Protein AF-A0A968Y4F9-F1 (afdb_monomer_lite)

Secondary structure (DSSP, 8-state):
-HHHHHHHIIIIIHHHHHHHHHHHHHHHHHHHHHHHHHHHHHHHHT-TT--HHHHHHHHHHHHHHHHHHHHHHHHHHHHHHHHHH-

Sequence (86 aa):
MKSRTILLLLLVVLPGFLSSAVCAYYLIPEWAALTASYQNYRRVSESPAAGEKEILIAKTAQEIHRINCFAEGVGFLLGGIIVSIG

pLDDT: mean 95.8, std 4.59, range [62.09, 98.25]

Radius of gyration: 19.51 Å; chains: 1; bounding box: 45×15×57 Å

Structure (mmCIF, N/CA/C/O backbone):
data_AF-A0A968Y4F9-F1
#
_en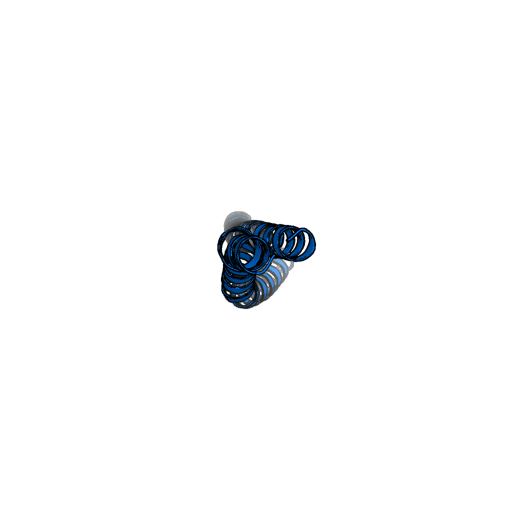try.id   AF-A0A968Y4F9-F1
#
loop_
_atom_site.group_PDB
_atom_site.id
_atom_site.type_symbol
_atom_site.label_atom_id
_atom_site.label_alt_id
_atom_site.label_comp_id
_atom_site.label_asym_id
_atom_site.label_entity_id
_atom_site.label_seq_id
_atom_site.pdbx_PDB_ins_code
_atom_site.Cartn_x
_atom_site.Cartn_y
_atom_site.Cartn_z
_atom_site.occupancy
_atom_site.B_iso_or_equiv
_atom_site.auth_seq_id
_atom_site.auth_comp_id
_atom_site.auth_asym_id
_atom_site.auth_atom_id
_atom_site.pdbx_PDB_model_num
ATOM 1 N N . MET A 1 1 ? -24.209 -2.031 32.735 1.00 62.09 1 MET A N 1
ATOM 2 C CA . MET A 1 1 ? -23.568 -2.939 31.751 1.00 62.09 1 MET A CA 1
ATOM 3 C C . MET A 1 1 ? -23.776 -2.475 30.309 1.00 62.09 1 MET A C 1
ATOM 5 O O . MET A 1 1 ? -22.776 -2.202 29.667 1.00 62.09 1 MET A O 1
ATOM 9 N N . LYS A 1 2 ? -25.014 -2.256 29.829 1.00 81.00 2 LYS A N 1
ATOM 10 C CA . LYS A 1 2 ? -25.294 -1.819 28.438 1.00 81.00 2 LYS A CA 1
ATOM 11 C C . LYS A 1 2 ? -24.544 -0.554 27.976 1.00 81.00 2 LYS A C 1
ATOM 13 O O . LYS A 1 2 ? -23.994 -0.547 26.886 1.00 81.00 2 LYS A O 1
ATOM 18 N N . SER A 1 3 ? -24.463 0.485 28.814 1.00 90.81 3 SER A N 1
ATOM 19 C CA . SER A 1 3 ? -23.775 1.742 28.458 1.00 90.81 3 SER A CA 1
ATOM 20 C C . SER A 1 3 ? -22.270 1.562 28.197 1.00 90.81 3 SER A C 1
ATOM 22 O O . SER A 1 3 ? -21.760 2.122 27.237 1.00 90.81 3 SER A O 1
ATOM 24 N N . ARG A 1 4 ? -21.568 0.720 28.973 1.00 91.56 4 ARG A N 1
ATOM 25 C CA . ARG A 1 4 ? -20.131 0.449 28.764 1.00 91.56 4 ARG A CA 1
ATOM 26 C C . ARG A 1 4 ? -19.879 -0.275 27.443 1.00 91.56 4 ARG A C 1
ATOM 28 O O . ARG A 1 4 ? -18.950 0.080 26.735 1.00 91.56 4 ARG A O 1
ATOM 35 N N . THR A 1 5 ? -20.728 -1.241 27.100 1.00 92.94 5 THR A N 1
ATOM 36 C CA . THR A 1 5 ? -20.652 -1.949 25.814 1.00 92.94 5 THR A CA 1
ATOM 37 C C . THR A 1 5 ? -20.914 -1.007 24.643 1.00 92.94 5 THR A C 1
ATOM 39 O O . THR A 1 5 ? -20.170 -1.028 23.673 1.00 92.94 5 THR A O 1
ATOM 42 N N . ILE A 1 6 ? -21.922 -0.134 24.747 1.00 95.25 6 ILE A N 1
ATOM 43 C CA . ILE A 1 6 ? -22.200 0.878 23.716 1.00 95.25 6 ILE A CA 1
ATOM 44 C C . ILE A 1 6 ? -21.006 1.828 23.555 1.00 95.25 6 ILE A C 1
ATOM 46 O O . ILE A 1 6 ? -20.626 2.138 22.432 1.00 95.25 6 ILE A O 1
ATOM 50 N N . LEU A 1 7 ? -20.380 2.252 24.658 1.00 95.25 7 LEU A N 1
ATOM 51 C CA . LEU A 1 7 ? -19.189 3.102 24.614 1.00 95.25 7 LEU A CA 1
ATOM 52 C C . LEU A 1 7 ? -17.996 2.401 23.950 1.00 95.25 7 LEU A C 1
ATOM 54 O O . LEU A 1 7 ? -17.348 3.016 23.112 1.00 95.25 7 LEU A O 1
ATOM 58 N N . LEU A 1 8 ? -17.728 1.129 24.265 1.00 94.81 8 LEU A N 1
ATOM 59 C CA . LEU A 1 8 ? -16.666 0.351 23.607 1.00 94.81 8 LEU A CA 1
ATOM 60 C C . LEU A 1 8 ? -16.924 0.198 22.104 1.00 94.81 8 LEU A C 1
ATOM 62 O O . LEU A 1 8 ? -16.030 0.434 21.293 1.00 94.81 8 LEU A O 1
ATOM 66 N N . LEU A 1 9 ? -18.166 -0.111 21.726 1.00 95.69 9 LEU A N 1
ATOM 67 C CA . LEU A 1 9 ? -18.547 -0.226 20.322 1.00 95.69 9 LEU A CA 1
ATOM 68 C C . LEU A 1 9 ? -18.344 1.092 19.569 1.00 95.69 9 LEU A C 1
ATOM 70 O O . LEU A 1 9 ? -17.776 1.086 18.483 1.00 95.69 9 LEU A O 1
ATOM 74 N N . LEU A 1 10 ? -18.778 2.220 20.138 1.00 95.94 10 LEU A N 1
ATOM 75 C CA . LEU A 1 10 ? -18.716 3.522 19.468 1.00 95.94 10 LEU A CA 1
ATOM 76 C C . LEU A 1 10 ? -17.317 4.143 19.454 1.00 95.94 10 LEU A C 1
ATOM 78 O O . LEU A 1 10 ? -16.990 4.849 18.505 1.00 95.94 10 LEU A O 1
ATOM 82 N N . LEU A 1 11 ? -16.512 3.923 20.496 1.00 95.81 11 LEU A N 1
ATOM 83 C CA . LEU A 1 11 ? -15.228 4.611 20.671 1.00 95.81 11 LEU A CA 1
ATOM 84 C C . LEU A 1 11 ? -14.012 3.758 20.304 1.00 95.81 11 LEU A C 1
ATOM 86 O O . LEU A 1 11 ? -12.935 4.317 20.121 1.00 95.81 11 LEU A O 1
ATOM 90 N N . VAL A 1 12 ? -14.160 2.435 20.196 1.00 95.44 12 VAL A N 1
ATOM 91 C CA . VAL A 1 12 ? -13.042 1.521 19.911 1.00 95.44 12 VAL A CA 1
ATOM 92 C C . VAL A 1 12 ? -13.330 0.685 18.670 1.00 95.44 12 VAL A C 1
ATOM 94 O O . VAL A 1 12 ? -12.640 0.830 17.661 1.00 95.44 12 VAL A O 1
ATOM 97 N N . VAL A 1 13 ? -14.385 -0.134 18.708 1.00 96.94 13 VAL A N 1
ATOM 98 C CA . VAL A 1 13 ? -14.665 -1.107 17.639 1.00 96.94 13 VAL A CA 1
ATOM 99 C C . VAL A 1 13 ? -15.025 -0.407 16.331 1.00 96.94 13 VAL A C 1
ATOM 101 O O . VAL A 1 13 ? -14.426 -0.688 15.297 1.00 96.94 13 VAL A O 1
ATOM 104 N N . LEU A 1 14 ? -15.974 0.531 16.360 1.00 97.44 14 LEU A N 1
ATOM 105 C CA . LEU A 1 14 ? -16.431 1.226 15.158 1.00 97.44 14 LEU A CA 1
ATOM 106 C C . LEU A 1 14 ? -15.311 2.073 14.519 1.00 97.44 14 LEU A C 1
ATOM 108 O O . LEU A 1 14 ? -15.092 1.912 13.319 1.00 97.44 14 LEU A O 1
ATOM 112 N N . PRO A 1 15 ? -14.544 2.904 15.255 1.00 97.00 15 PRO A N 1
ATOM 113 C CA . PRO A 1 15 ? -13.424 3.639 14.667 1.00 97.00 15 PRO A CA 1
ATOM 114 C C . PRO A 1 15 ? -12.326 2.725 14.112 1.00 97.00 15 PRO A C 1
ATOM 116 O O . PRO A 1 15 ? -11.834 2.976 13.013 1.00 97.00 15 PRO A O 1
ATOM 119 N N . GLY A 1 16 ? -11.972 1.646 14.823 1.00 97.38 16 GLY A N 1
ATOM 120 C CA . GLY A 1 16 ? -10.991 0.670 14.342 1.00 97.38 16 GLY A CA 1
ATOM 121 C C . GLY A 1 16 ? -11.443 -0.012 13.050 1.00 97.38 16 GLY A C 1
ATOM 122 O O . GLY A 1 16 ? -10.669 -0.122 12.098 1.00 97.38 16 GLY A O 1
ATOM 123 N N . PHE A 1 17 ? -12.721 -0.397 12.982 1.00 98.25 17 PHE A N 1
ATOM 124 C CA . PHE A 1 17 ? -13.307 -1.020 11.800 1.00 98.25 17 PHE A CA 1
ATOM 125 C C . PHE A 1 17 ? -13.330 -0.055 10.618 1.00 98.25 17 PHE A C 1
ATOM 127 O O . PHE A 1 17 ? -12.910 -0.424 9.526 1.00 98.25 17 PHE A O 1
ATOM 134 N N . LEU A 1 18 ? -13.768 1.189 10.833 1.00 98.06 18 LEU A N 1
ATOM 135 C CA . LEU A 1 18 ? -13.786 2.213 9.790 1.00 98.06 18 LEU A CA 1
ATOM 136 C C . LEU A 1 18 ? -12.377 2.510 9.272 1.00 98.06 18 LEU A C 1
ATOM 138 O O . LEU A 1 18 ? -12.180 2.556 8.062 1.00 98.06 18 LEU A O 1
ATOM 142 N N . SER A 1 19 ? -11.392 2.647 10.164 1.00 97.25 19 SER A N 1
ATOM 143 C CA . SER A 1 19 ? -9.993 2.834 9.771 1.00 97.25 19 SER A CA 1
ATOM 144 C C . SER A 1 19 ? -9.487 1.658 8.937 1.00 97.25 19 SER A C 1
ATOM 146 O O . SER A 1 19 ? -8.878 1.868 7.892 1.00 97.25 19 SER A O 1
ATOM 148 N N . SER A 1 20 ? -9.768 0.423 9.363 1.00 98.00 20 SER A N 1
ATOM 149 C CA . SER A 1 20 ? -9.371 -0.774 8.622 1.00 98.00 20 SER A CA 1
ATOM 150 C C . SER A 1 20 ? -10.045 -0.825 7.245 1.00 98.00 20 SER A C 1
ATOM 152 O O . SER A 1 20 ? -9.376 -1.021 6.234 1.00 98.00 20 SER A O 1
ATOM 154 N N . ALA A 1 21 ? -11.350 -0.557 7.173 1.00 98.06 21 ALA A N 1
ATOM 155 C CA . ALA A 1 21 ? -12.107 -0.560 5.925 1.00 98.06 21 ALA A CA 1
ATOM 156 C C . ALA A 1 21 ? -11.619 0.506 4.929 1.00 98.06 21 ALA A C 1
ATOM 158 O O . ALA A 1 21 ? -11.485 0.210 3.742 1.00 98.06 21 ALA A O 1
ATOM 159 N N . VAL A 1 22 ? -11.315 1.722 5.399 1.00 98.12 22 VAL A N 1
ATOM 160 C CA . VAL A 1 22 ? -10.755 2.792 4.556 1.00 98.12 22 VAL A CA 1
ATOM 161 C C . VAL A 1 22 ? -9.390 2.386 4.008 1.00 98.12 22 VAL A C 1
ATOM 163 O O . VAL A 1 22 ? -9.161 2.506 2.806 1.00 98.12 22 VAL A O 1
ATOM 166 N N . CYS A 1 23 ? -8.514 1.836 4.848 1.00 98.00 23 CYS A N 1
ATOM 167 C CA . CYS A 1 23 ? -7.211 1.374 4.388 1.00 98.00 23 CYS A CA 1
ATOM 168 C C . CYS A 1 23 ? -7.319 0.215 3.394 1.00 98.00 23 CYS A C 1
ATOM 170 O O . CYS A 1 23 ? -6.654 0.221 2.364 1.00 98.00 23 CYS A O 1
ATOM 172 N N . ALA A 1 24 ? -8.208 -0.753 3.636 1.00 97.50 24 ALA A N 1
ATOM 173 C CA . ALA A 1 24 ? -8.463 -1.837 2.687 1.00 97.50 24 ALA A CA 1
ATOM 174 C C . ALA A 1 24 ? -8.955 -1.311 1.327 1.00 97.50 24 ALA A C 1
ATOM 176 O O . ALA A 1 24 ? -8.535 -1.816 0.285 1.00 97.50 24 ALA A O 1
ATOM 177 N N . TYR A 1 25 ? -9.814 -0.286 1.335 1.00 97.88 25 TYR A N 1
ATOM 178 C CA . TYR A 1 25 ? -10.343 0.334 0.123 1.00 97.88 25 TYR A CA 1
ATOM 179 C C . TYR A 1 25 ? -9.240 0.942 -0.757 1.00 97.88 25 TYR A C 1
ATOM 181 O O . TYR A 1 25 ? -9.284 0.769 -1.974 1.00 97.88 25 TYR A O 1
ATOM 189 N N . TYR A 1 26 ? -8.233 1.594 -0.165 1.00 97.12 26 TYR A N 1
ATOM 190 C CA . TYR A 1 26 ? -7.099 2.165 -0.907 1.00 97.12 26 TYR A CA 1
ATOM 191 C C . TYR A 1 26 ? -5.971 1.162 -1.179 1.00 97.12 26 TYR A C 1
ATOM 193 O O . TYR A 1 26 ? -5.300 1.255 -2.207 1.00 97.12 26 TYR A O 1
ATOM 201 N N . LEU A 1 27 ? -5.792 0.155 -0.322 1.00 97.25 27 LEU A N 1
ATOM 202 C CA . LEU A 1 27 ? -4.747 -0.856 -0.476 1.00 97.25 27 LEU A CA 1
ATOM 203 C C . LEU A 1 27 ? -4.911 -1.673 -1.762 1.00 97.25 27 LEU A C 1
ATOM 205 O O . LEU A 1 27 ? -3.929 -1.939 -2.450 1.00 97.25 27 LEU A O 1
ATOM 209 N N . ILE A 1 28 ? -6.140 -2.068 -2.104 1.00 95.00 28 ILE A N 1
ATOM 210 C CA . ILE A 1 28 ? -6.419 -2.893 -3.290 1.00 95.00 28 ILE A CA 1
ATOM 211 C C . ILE A 1 28 ? -5.975 -2.205 -4.601 1.00 95.00 28 ILE A C 1
ATOM 213 O O . ILE A 1 28 ? -5.210 -2.819 -5.353 1.00 95.00 28 ILE A O 1
ATOM 217 N N . PRO A 1 29 ? -6.409 -0.967 -4.921 1.00 96.69 29 PRO A N 1
ATOM 218 C CA . PRO A 1 29 ? -5.977 -0.291 -6.142 1.00 96.69 29 PRO A CA 1
ATOM 219 C C . PRO A 1 29 ? -4.481 0.049 -6.134 1.00 96.69 29 PRO A C 1
ATOM 221 O O . PRO A 1 29 ? -3.830 -0.116 -7.167 1.00 96.69 29 PRO A O 1
ATOM 224 N N . GLU A 1 30 ? -3.910 0.446 -4.991 1.00 96.12 30 GLU A N 1
ATOM 225 C CA . GLU A 1 30 ? -2.465 0.692 -4.884 1.00 96.12 30 GLU A CA 1
ATOM 226 C C . GLU A 1 30 ? -1.655 -0.579 -5.153 1.00 96.12 30 GLU A C 1
ATOM 228 O O . GLU A 1 30 ? -0.639 -0.529 -5.844 1.00 96.12 30 GLU A O 1
ATOM 233 N N . TRP A 1 31 ? -2.129 -1.741 -4.699 1.00 96.94 31 TRP A N 1
ATOM 234 C CA . TRP A 1 31 ? -1.469 -3.019 -4.962 1.00 96.94 31 TRP A CA 1
ATOM 235 C C . TRP A 1 31 ? -1.473 -3.378 -6.452 1.00 96.94 31 TRP A C 1
ATOM 237 O O . TRP A 1 31 ? -0.472 -3.860 -6.998 1.00 96.94 31 TRP A O 1
ATOM 247 N N . ALA A 1 32 ? -2.586 -3.116 -7.141 1.00 97.88 32 ALA A N 1
ATOM 248 C CA . ALA A 1 32 ? -2.677 -3.298 -8.585 1.00 97.88 32 ALA A CA 1
ATOM 249 C C . ALA A 1 32 ? -1.716 -2.352 -9.331 1.00 97.88 32 ALA A C 1
ATOM 251 O O . ALA A 1 32 ? -0.973 -2.796 -10.213 1.00 97.88 32 ALA A O 1
ATOM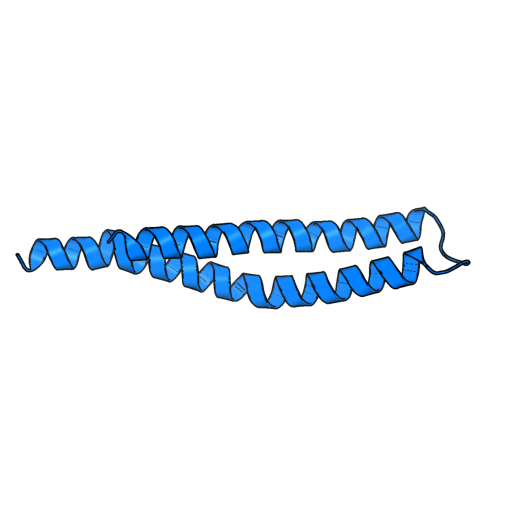 252 N N . ALA A 1 33 ? -1.668 -1.075 -8.938 1.00 97.56 33 ALA A N 1
ATOM 253 C CA . ALA A 1 33 ? -0.769 -0.078 -9.519 1.00 97.56 33 ALA A CA 1
ATOM 254 C C . ALA A 1 33 ? 0.715 -0.391 -9.251 1.00 97.56 33 ALA A C 1
ATOM 256 O O . ALA A 1 33 ? 1.550 -0.267 -10.153 1.00 97.56 33 ALA A O 1
ATOM 257 N N . LEU A 1 34 ? 1.041 -0.880 -8.051 1.00 98.00 34 LEU A N 1
ATOM 258 C CA . LEU A 1 34 ? 2.368 -1.378 -7.696 1.00 98.00 34 LEU A CA 1
ATOM 259 C C . LEU A 1 34 ? 2.775 -2.542 -8.598 1.00 98.00 34 LEU A C 1
ATOM 261 O O . LEU A 1 34 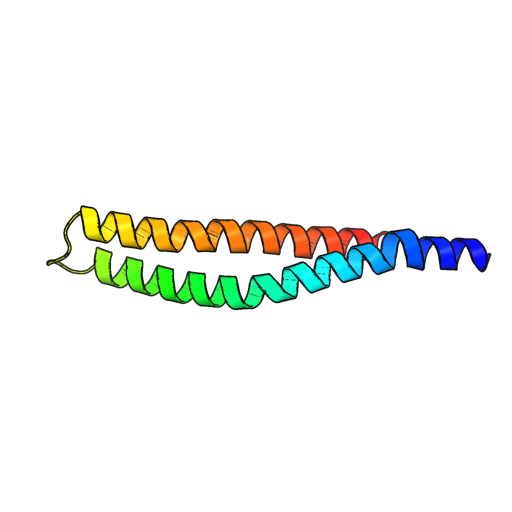? 3.887 -2.553 -9.125 1.00 98.00 34 LEU A O 1
ATOM 265 N N . THR A 1 35 ? 1.874 -3.503 -8.806 1.00 97.88 35 THR A N 1
ATOM 266 C CA . THR A 1 35 ? 2.131 -4.682 -9.645 1.00 97.88 35 THR A CA 1
ATOM 267 C C . THR A 1 35 ? 2.417 -4.274 -11.091 1.00 97.88 35 THR A C 1
ATOM 269 O O . THR A 1 35 ? 3.407 -4.720 -11.675 1.00 97.88 35 THR A O 1
ATOM 272 N N . ALA A 1 36 ? 1.604 -3.378 -11.655 1.00 97.94 36 ALA A N 1
ATOM 273 C CA . ALA A 1 36 ? 1.808 -2.851 -13.002 1.00 97.94 36 ALA A CA 1
ATOM 274 C C . ALA A 1 36 ? 3.124 -2.057 -13.120 1.00 97.94 36 ALA A C 1
ATOM 276 O O . ALA A 1 36 ? 3.894 -2.252 -14.064 1.00 97.94 36 ALA A O 1
ATOM 277 N N . SER A 1 37 ? 3.424 -1.206 -12.134 1.00 97.25 37 SER A N 1
ATOM 278 C CA . SER A 1 37 ? 4.657 -0.410 -12.102 1.00 97.25 37 SER A CA 1
ATOM 279 C C . SER A 1 37 ? 5.903 -1.281 -11.950 1.00 97.25 37 SER A C 1
ATOM 281 O O . SER A 1 37 ? 6.907 -1.033 -12.615 1.00 97.25 37 SER A O 1
ATOM 283 N N . TYR A 1 38 ? 5.829 -2.350 -11.154 1.00 97.88 38 TYR A N 1
ATOM 284 C CA . TYR A 1 38 ? 6.902 -3.333 -11.016 1.00 97.88 38 TYR A CA 1
ATOM 285 C C . TYR A 1 38 ? 7.162 -4.088 -12.323 1.00 97.88 38 TYR A C 1
ATOM 287 O O . TYR A 1 38 ? 8.312 -4.222 -12.738 1.00 97.88 38 TYR A O 1
ATOM 295 N N . GLN A 1 39 ? 6.109 -4.533 -13.016 1.00 97.88 39 GLN A N 1
ATOM 296 C CA . GLN A 1 39 ? 6.249 -5.164 -14.332 1.00 97.88 39 GLN A CA 1
ATOM 297 C C . GLN A 1 39 ? 6.874 -4.206 -15.355 1.00 97.88 39 GLN A C 1
ATOM 299 O O . GLN A 1 39 ? 7.718 -4.619 -16.152 1.00 97.88 39 GLN A O 1
ATOM 304 N N . ASN A 1 40 ? 6.503 -2.921 -15.316 1.00 96.88 40 ASN A N 1
ATOM 305 C CA . ASN A 1 40 ? 7.114 -1.903 -16.162 1.00 96.88 40 ASN A CA 1
ATOM 306 C C . ASN A 1 40 ? 8.599 -1.702 -15.847 1.00 96.88 40 ASN A C 1
ATOM 308 O O . ASN A 1 40 ? 9.412 -1.742 -16.767 1.00 96.88 40 ASN A O 1
ATOM 312 N N . TYR A 1 41 ? 8.952 -1.535 -14.571 1.00 97.5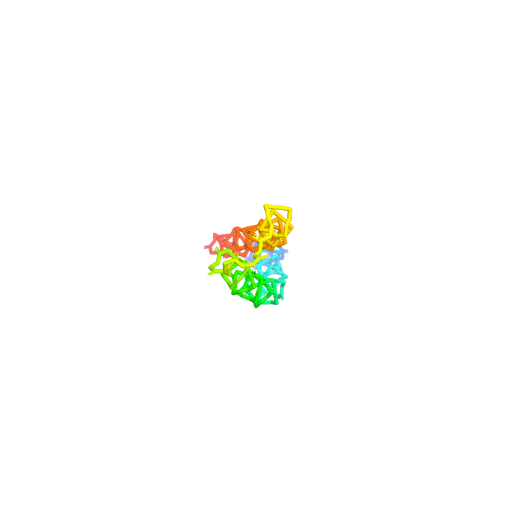0 41 TYR A N 1
ATOM 313 C CA . TYR A 1 41 ? 10.343 -1.440 -14.136 1.00 97.50 41 TYR A CA 1
ATOM 314 C C . TYR A 1 41 ? 11.157 -2.640 -14.611 1.00 97.50 41 TYR A C 1
ATOM 316 O O . TYR A 1 41 ? 12.190 -2.449 -15.246 1.00 97.50 41 TYR A O 1
ATOM 324 N N . ARG A 1 42 ? 10.647 -3.858 -14.404 1.00 97.44 42 ARG A N 1
ATOM 325 C CA . ARG A 1 42 ? 11.308 -5.091 -14.835 1.00 97.44 42 ARG A CA 1
ATOM 326 C C . ARG A 1 42 ? 11.590 -5.090 -16.339 1.00 97.44 42 ARG A C 1
ATOM 328 O O . ARG A 1 42 ? 12.740 -5.245 -16.742 1.00 97.44 42 ARG A O 1
ATOM 335 N N . ARG A 1 43 ? 10.572 -4.816 -17.160 1.00 96.94 43 ARG A N 1
ATOM 336 C CA . ARG A 1 43 ? 10.709 -4.740 -18.623 1.00 96.94 43 ARG A CA 1
ATOM 337 C C . ARG A 1 43 ? 11.717 -3.676 -19.067 1.00 96.94 43 ARG A C 1
ATOM 339 O O . ARG A 1 43 ? 12.453 -3.914 -20.017 1.00 96.94 43 ARG A O 1
ATOM 346 N N . VAL A 1 44 ? 11.740 -2.507 -18.423 1.00 96.38 44 VAL A N 1
ATOM 347 C CA . VAL A 1 44 ? 12.706 -1.442 -18.748 1.00 96.38 44 VAL A CA 1
ATOM 348 C C . VAL A 1 44 ? 14.117 -1.850 -18.316 1.00 96.38 44 VAL A C 1
ATOM 350 O O . VAL A 1 44 ? 15.044 -1.698 -19.096 1.00 96.38 44 VAL A O 1
ATOM 353 N N . SER A 1 45 ? 14.286 -2.435 -17.129 1.00 95.56 45 SER A N 1
ATOM 354 C CA . SER A 1 45 ? 15.597 -2.863 -16.619 1.00 95.56 45 SER A CA 1
ATOM 355 C C . SER A 1 45 ? 16.220 -4.031 -17.386 1.00 95.56 45 SER A C 1
ATOM 357 O O . SER A 1 45 ? 17.439 -4.146 -17.437 1.00 95.56 45 SER A O 1
ATOM 359 N N . GLU A 1 46 ? 15.394 -4.894 -17.980 1.00 96.06 46 GLU A N 1
ATOM 360 C CA . GLU A 1 46 ? 15.840 -6.038 -18.784 1.00 96.06 46 GLU A CA 1
ATOM 361 C C . GLU A 1 46 ? 16.046 -5.661 -20.267 1.00 96.06 46 GLU A C 1
ATOM 363 O O . GLU A 1 46 ? 16.562 -6.465 -21.042 1.00 96.06 46 GLU A O 1
ATOM 368 N N . SER A 1 47 ? 15.654 -4.449 -20.680 1.00 94.94 47 SER A N 1
ATOM 369 C CA . SER A 1 47 ? 15.792 -3.986 -22.062 1.00 94.94 47 SER A CA 1
ATOM 370 C C . SER A 1 47 ? 17.230 -3.537 -22.352 1.00 94.94 47 SER A C 1
ATOM 372 O O . SER A 1 47 ? 17.703 -2.587 -21.728 1.00 94.94 47 SER A O 1
ATOM 374 N N . PRO A 1 48 ? 17.908 -4.109 -23.366 1.00 89.06 48 PRO A N 1
ATOM 375 C CA . PRO A 1 48 ? 19.252 -3.681 -23.766 1.00 89.06 48 PRO A CA 1
ATOM 376 C C . PRO A 1 48 ? 19.315 -2.238 -24.285 1.00 89.06 48 PRO A C 1
ATOM 378 O O . PRO A 1 48 ? 20.393 -1.661 -24.372 1.00 89.06 48 PRO A O 1
ATOM 381 N N . ALA A 1 49 ? 18.168 -1.676 -24.677 1.00 90.81 49 ALA A N 1
ATOM 382 C CA . ALA A 1 49 ? 18.057 -0.330 -25.229 1.00 90.81 49 ALA A CA 1
ATOM 383 C C . ALA A 1 49 ? 17.723 0.738 -24.174 1.00 90.81 49 ALA A C 1
ATOM 385 O O . ALA A 1 49 ? 17.714 1.920 -24.510 1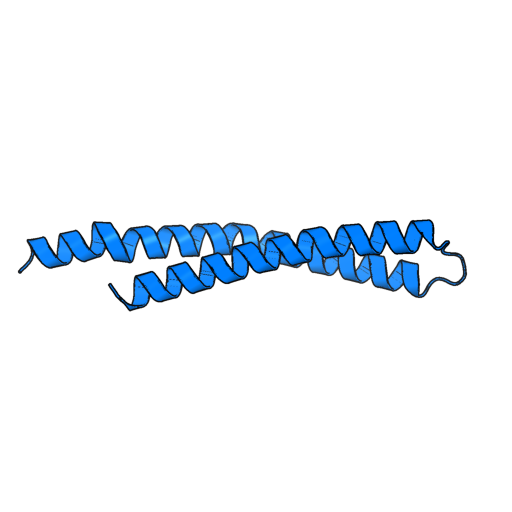.00 90.81 49 ALA A O 1
ATOM 386 N N . ALA A 1 50 ? 17.411 0.345 -22.933 1.00 88.69 50 ALA A N 1
ATOM 387 C CA . ALA A 1 50 ? 16.990 1.291 -21.907 1.00 88.69 50 ALA A CA 1
ATOM 388 C C . ALA A 1 50 ? 18.177 2.061 -21.320 1.00 88.69 50 ALA A C 1
ATOM 390 O O . ALA A 1 50 ? 19.176 1.479 -20.894 1.00 88.69 50 ALA A O 1
ATOM 391 N N . GLY A 1 51 ? 18.043 3.383 -21.254 1.00 94.75 51 GLY A N 1
ATOM 392 C CA . GLY A 1 51 ? 19.020 4.245 -20.593 1.00 94.75 51 GLY A CA 1
ATOM 393 C C . GLY A 1 51 ? 18.854 4.262 -19.070 1.00 94.75 51 GLY A C 1
ATOM 394 O O . GLY A 1 51 ? 17.760 4.056 -18.542 1.00 94.75 51 GLY A O 1
ATOM 395 N N . GLU A 1 52 ? 19.917 4.617 -18.338 1.00 94.75 52 GLU A N 1
ATOM 396 C CA . GLU A 1 52 ? 19.892 4.727 -16.865 1.00 94.75 52 GLU A CA 1
ATOM 397 C C . GLU A 1 52 ? 18.758 5.629 -16.348 1.00 94.75 52 GLU A C 1
ATOM 399 O O . GLU A 1 52 ? 18.107 5.323 -15.348 1.00 94.75 52 GLU A O 1
ATOM 404 N N . LYS A 1 53 ? 18.472 6.726 -17.061 1.00 96.25 53 LYS A N 1
ATOM 405 C CA . LYS A 1 53 ? 17.380 7.651 -16.730 1.00 96.25 53 LYS A CA 1
ATOM 406 C C . LYS A 1 53 ? 16.009 6.971 -16.780 1.00 96.25 53 LYS A C 1
ATOM 408 O O . LYS A 1 53 ? 15.174 7.218 -15.915 1.00 96.25 53 LYS A O 1
ATOM 413 N N . GLU A 1 54 ? 15.765 6.131 -17.779 1.00 95.81 54 GLU A N 1
ATOM 414 C CA . GLU A 1 54 ? 14.483 5.439 -17.964 1.00 95.81 54 GLU A CA 1
ATOM 415 C C . GLU A 1 54 ? 14.282 4.382 -16.879 1.00 95.81 54 GLU A C 1
ATOM 417 O O . GLU A 1 54 ? 13.201 4.284 -16.295 1.00 95.81 54 GLU A O 1
ATOM 422 N N . ILE A 1 55 ? 15.357 3.665 -16.541 1.00 97.00 55 ILE A N 1
ATOM 423 C CA . ILE A 1 55 ? 15.386 2.712 -15.430 1.00 97.00 55 ILE A CA 1
ATOM 424 C C . ILE A 1 55 ? 15.089 3.431 -14.106 1.00 97.00 55 ILE A C 1
ATOM 426 O O . ILE A 1 55 ? 14.266 2.956 -13.320 1.00 97.00 55 ILE A O 1
ATOM 430 N N . LEU A 1 56 ? 15.695 4.600 -13.865 1.00 97.56 56 LEU A N 1
ATOM 431 C CA . LEU A 1 56 ? 15.470 5.386 -12.648 1.00 97.56 56 LEU A CA 1
ATOM 432 C C . LEU A 1 56 ? 14.025 5.894 -12.535 1.00 97.56 56 LEU A C 1
ATOM 434 O O . LEU A 1 56 ? 13.437 5.825 -11.452 1.00 97.56 56 LEU A O 1
ATOM 438 N N . ILE A 1 57 ? 13.438 6.374 -13.635 1.00 97.31 57 ILE A N 1
ATOM 439 C CA . ILE A 1 57 ? 12.035 6.813 -13.675 1.00 97.31 57 ILE A CA 1
ATOM 440 C C . ILE A 1 57 ? 11.110 5.638 -13.350 1.00 97.31 57 ILE A C 1
ATOM 442 O O . ILE A 1 57 ? 10.253 5.753 -12.473 1.00 97.31 57 ILE A O 1
ATOM 446 N N . ALA A 1 58 ? 11.310 4.494 -14.009 1.00 96.94 58 ALA A N 1
ATOM 447 C CA . ALA A 1 58 ? 10.480 3.314 -13.795 1.00 96.94 58 ALA A CA 1
ATOM 448 C C . ALA A 1 58 ? 10.607 2.771 -12.361 1.00 96.94 58 ALA A C 1
ATOM 450 O O . ALA A 1 58 ? 9.601 2.409 -11.751 1.00 96.94 58 ALA A O 1
ATOM 451 N N . LYS A 1 59 ? 11.820 2.790 -11.791 1.00 97.38 59 LYS A N 1
ATOM 452 C CA . LYS A 1 59 ? 12.059 2.431 -10.388 1.00 97.38 59 LYS A CA 1
ATOM 453 C C . LYS A 1 59 ? 11.303 3.362 -9.446 1.00 97.38 59 LYS A C 1
ATOM 455 O O . LYS A 1 59 ? 10.574 2.900 -8.577 1.00 97.38 59 LYS A O 1
ATOM 460 N N . THR A 1 60 ? 11.444 4.672 -9.636 1.00 97.56 60 THR A N 1
ATOM 461 C CA . THR A 1 60 ? 10.803 5.681 -8.778 1.00 97.56 60 THR A CA 1
ATOM 462 C C . THR A 1 60 ? 9.280 5.545 -8.799 1.00 97.56 60 THR A C 1
ATOM 464 O O . THR A 1 60 ? 8.650 5.607 -7.747 1.00 97.56 60 THR A O 1
ATOM 467 N N . ALA A 1 61 ? 8.691 5.282 -9.969 1.00 96.25 61 ALA A N 1
ATOM 468 C CA . ALA A 1 61 ? 7.255 5.043 -10.097 1.00 96.25 61 ALA A CA 1
ATOM 469 C C . ALA A 1 61 ? 6.780 3.849 -9.246 1.00 96.25 61 ALA A C 1
ATOM 471 O O . ALA A 1 61 ? 5.777 3.947 -8.544 1.00 96.25 61 ALA A O 1
ATOM 472 N N . GLN A 1 62 ? 7.523 2.738 -9.244 1.00 97.19 62 GLN A N 1
ATOM 473 C CA . GLN A 1 62 ? 7.208 1.584 -8.400 1.00 97.19 62 GLN A CA 1
ATOM 474 C C . GLN A 1 62 ? 7.348 1.896 -6.900 1.00 97.19 62 GLN A C 1
ATOM 476 O O . GLN A 1 62 ? 6.513 1.469 -6.103 1.00 97.19 62 GLN A O 1
ATOM 481 N N . GLU A 1 63 ? 8.399 2.616 -6.499 1.00 97.69 63 GLU A N 1
ATOM 482 C CA . GLU A 1 63 ? 8.656 2.953 -5.091 1.00 97.69 63 GLU A CA 1
ATOM 483 C C . GLU A 1 63 ? 7.505 3.750 -4.463 1.00 97.69 63 GLU A C 1
ATOM 485 O O . GLU A 1 63 ? 7.128 3.471 -3.325 1.00 97.69 63 GLU A O 1
ATOM 490 N N . ILE A 1 64 ? 6.908 4.683 -5.216 1.00 96.62 64 ILE A N 1
ATOM 491 C CA . ILE A 1 64 ? 5.750 5.477 -4.775 1.00 96.62 64 ILE A CA 1
ATOM 492 C C . ILE A 1 64 ? 4.598 4.554 -4.359 1.00 96.62 64 ILE A C 1
ATOM 494 O O . ILE A 1 64 ? 4.131 4.615 -3.222 1.00 96.62 64 ILE A O 1
ATOM 498 N N . HIS A 1 65 ? 4.204 3.628 -5.235 1.00 97.62 65 HIS A N 1
ATOM 499 C CA . HIS A 1 65 ? 3.132 2.680 -4.930 1.00 97.62 65 HIS A CA 1
ATOM 500 C C . HIS A 1 65 ? 3.505 1.702 -3.812 1.00 97.62 65 HIS A C 1
ATOM 502 O O . HIS A 1 65 ? 2.636 1.262 -3.060 1.00 97.62 65 HIS A O 1
ATOM 508 N N . ARG A 1 66 ? 4.795 1.371 -3.648 1.00 97.38 66 ARG A N 1
ATOM 509 C CA . ARG A 1 66 ? 5.238 0.500 -2.550 1.00 97.38 66 ARG A CA 1
ATOM 510 C C . ARG A 1 66 ? 5.055 1.179 -1.196 1.00 97.38 66 ARG A C 1
ATOM 512 O O . ARG A 1 66 ? 4.619 0.524 -0.253 1.00 97.38 66 ARG A O 1
ATOM 519 N N . ILE A 1 67 ? 5.377 2.468 -1.102 1.00 97.81 67 ILE A N 1
ATOM 520 C CA . ILE A 1 67 ? 5.193 3.257 0.123 1.00 97.81 67 ILE A CA 1
ATOM 521 C C . ILE A 1 67 ? 3.703 3.405 0.441 1.00 97.81 67 ILE A C 1
ATOM 523 O O . ILE A 1 67 ? 3.317 3.196 1.590 1.00 97.81 67 ILE A O 1
ATOM 527 N N . ASN A 1 68 ? 2.863 3.673 -0.560 1.00 97.00 68 ASN A N 1
ATOM 528 C CA . ASN A 1 68 ? 1.415 3.754 -0.363 1.00 97.00 68 ASN A CA 1
ATOM 529 C C . ASN A 1 68 ? 0.834 2.418 0.118 1.00 97.00 68 ASN A C 1
ATOM 531 O O . ASN A 1 68 ? 0.175 2.373 1.153 1.00 97.00 68 ASN A O 1
ATOM 535 N N . CYS A 1 69 ? 1.155 1.308 -0.559 1.00 97.81 69 CYS A N 1
ATOM 536 C CA . CYS A 1 69 ? 0.740 -0.032 -0.127 1.00 97.81 69 CYS A CA 1
ATOM 537 C C . CYS A 1 69 ? 1.200 -0.349 1.298 1.00 97.81 69 CYS A C 1
ATOM 539 O O . CYS A 1 69 ? 0.474 -0.989 2.054 1.00 97.81 69 CYS A O 1
ATOM 541 N N . PHE A 1 70 ? 2.409 0.076 1.672 1.00 97.81 70 PHE A N 1
ATOM 542 C CA . PHE A 1 70 ? 2.910 -0.103 3.028 1.00 97.81 70 PHE A CA 1
ATOM 543 C C . PHE A 1 70 ? 2.082 0.692 4.042 1.00 97.81 70 PHE A C 1
ATOM 545 O O . PHE A 1 70 ? 1.650 0.123 5.042 1.00 97.81 70 PHE A O 1
ATOM 552 N N . ALA A 1 71 ? 1.829 1.976 3.780 1.00 97.75 71 ALA A N 1
ATOM 553 C CA . ALA A 1 71 ? 1.044 2.831 4.664 1.00 97.75 71 ALA A CA 1
ATOM 554 C C . ALA A 1 71 ? -0.378 2.283 4.862 1.00 97.75 71 ALA A C 1
ATOM 556 O O . ALA A 1 71 ? -0.813 2.102 6.001 1.00 97.75 71 ALA A O 1
ATOM 557 N N . GLU A 1 72 ? -1.059 1.927 3.771 1.00 97.88 72 GLU A N 1
ATOM 558 C CA . GLU A 1 72 ? -2.406 1.356 3.833 1.00 97.88 72 GLU A CA 1
ATOM 559 C C . GLU A 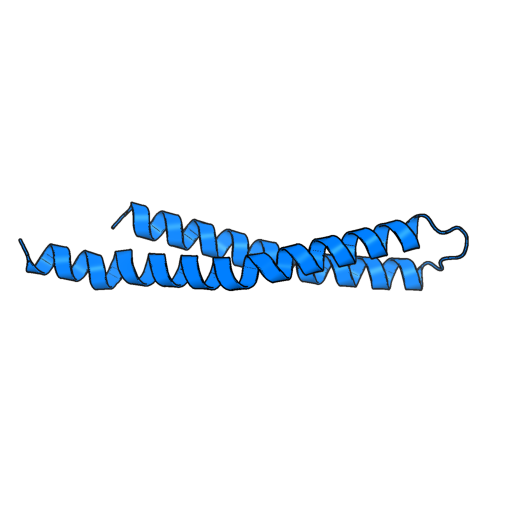1 72 ? -2.411 -0.040 4.467 1.00 97.88 72 GLU A C 1
ATOM 561 O O . GLU A 1 72 ? -3.281 -0.358 5.273 1.00 97.88 72 GLU A O 1
ATOM 566 N N . GLY A 1 73 ? -1.407 -0.874 4.185 1.00 97.44 73 GLY A N 1
ATOM 567 C CA . GLY A 1 73 ? -1.265 -2.189 4.810 1.00 97.44 73 GLY A CA 1
ATOM 568 C C . GLY A 1 73 ? -1.092 -2.098 6.327 1.00 97.44 73 GLY A C 1
ATOM 569 O O . GLY A 1 73 ? -1.751 -2.821 7.074 1.00 97.44 73 GLY A O 1
ATOM 570 N N . VAL A 1 74 ? -0.257 -1.171 6.800 1.00 98.12 74 VAL A N 1
ATOM 571 C CA . VAL A 1 74 ? -0.079 -0.910 8.235 1.00 98.12 74 VAL A CA 1
ATOM 572 C C . VAL A 1 74 ? -1.369 -0.368 8.852 1.00 98.12 74 VAL A C 1
ATOM 574 O O . VAL A 1 74 ? -1.790 -0.867 9.895 1.00 98.12 74 VAL A O 1
ATOM 577 N N . GLY A 1 75 ? -2.026 0.602 8.212 1.00 97.62 75 GLY A N 1
ATOM 578 C CA . GLY A 1 75 ? -3.289 1.166 8.695 1.00 97.62 75 GLY A CA 1
ATOM 579 C C . GLY A 1 75 ? -4.409 0.126 8.791 1.00 97.62 75 GLY A C 1
ATOM 580 O O . GLY A 1 75 ? -5.106 0.055 9.807 1.00 97.62 75 GLY A O 1
ATOM 581 N N . PHE A 1 76 ? -4.519 -0.753 7.791 1.00 98.06 76 PHE A N 1
ATOM 582 C CA . PHE A 1 76 ? -5.462 -1.870 7.779 1.00 98.06 76 PHE A CA 1
ATOM 583 C C . PHE A 1 76 ? -5.269 -2.793 8.988 1.00 98.06 76 PHE A C 1
ATOM 585 O O . PHE A 1 76 ? -6.234 -3.090 9.702 1.00 98.06 76 PHE A O 1
ATOM 592 N N . LEU A 1 77 ? -4.022 -3.211 9.236 1.00 98.12 77 LEU A N 1
ATOM 593 C CA . LEU A 1 77 ? -3.666 -4.112 10.333 1.00 98.12 77 LEU A CA 1
ATOM 594 C C . LEU A 1 77 ? -3.851 -3.453 11.703 1.00 98.12 77 LEU A C 1
ATOM 596 O O . LEU A 1 77 ? -4.401 -4.080 12.606 1.00 98.12 77 LEU A O 1
ATOM 600 N N . LEU A 1 78 ? -3.446 -2.188 11.861 1.00 97.94 78 LEU A N 1
ATOM 601 C CA . LEU A 1 78 ? -3.647 -1.439 13.104 1.00 97.94 78 LEU A CA 1
ATOM 602 C C . LEU A 1 78 ? -5.136 -1.276 13.429 1.00 97.94 78 LEU A C 1
ATOM 604 O O . LEU A 1 78 ? -5.536 -1.520 14.566 1.00 97.94 78 LEU A O 1
ATOM 608 N N . GLY A 1 79 ? -5.967 -0.943 12.436 1.00 97.25 79 GLY A N 1
ATOM 609 C CA . GLY A 1 79 ? -7.421 -0.906 12.604 1.00 97.25 79 GLY A CA 1
ATOM 610 C C . GLY A 1 79 ? -7.984 -2.260 13.046 1.00 97.25 79 GLY A C 1
ATOM 611 O O . GLY A 1 79 ? -8.771 -2.322 13.989 1.00 97.25 79 GLY A O 1
ATOM 612 N N . GLY A 1 80 ? -7.513 -3.357 12.441 1.00 97.12 80 GLY A N 1
ATOM 613 C CA . GLY A 1 80 ? -7.895 -4.719 12.828 1.00 97.12 80 GLY A CA 1
ATOM 614 C C . GLY A 1 80 ? -7.493 -5.091 14.262 1.00 97.12 80 GLY A C 1
ATOM 615 O O . GLY A 1 80 ? -8.275 -5.714 14.983 1.00 97.12 80 GLY A O 1
ATOM 616 N N . ILE A 1 81 ? -6.310 -4.661 14.714 1.00 97.88 81 ILE A N 1
ATOM 617 C CA . ILE A 1 81 ? -5.866 -4.834 16.105 1.00 97.88 81 ILE A CA 1
ATOM 618 C C . ILE A 1 81 ? -6.784 -4.062 17.060 1.00 97.88 81 ILE A C 1
ATOM 620 O O . ILE A 1 81 ? -7.226 -4.627 18.056 1.00 97.88 81 ILE A O 1
ATOM 624 N N . ILE A 1 82 ? -7.121 -2.805 16.748 1.00 96.62 82 ILE A N 1
ATOM 625 C CA . ILE A 1 82 ? -8.020 -1.981 17.575 1.00 96.62 82 ILE A CA 1
ATOM 626 C C . ILE A 1 82 ? -9.398 -2.640 17.705 1.00 96.62 82 ILE A C 1
ATOM 628 O O . ILE A 1 82 ? -9.920 -2.745 18.813 1.00 96.62 82 ILE A O 1
ATOM 632 N N . VAL A 1 83 ? -9.958 -3.138 16.597 1.00 96.94 83 VAL A N 1
ATOM 633 C CA . VAL A 1 83 ? -11.223 -3.895 16.598 1.00 96.94 83 VAL A CA 1
ATOM 634 C C . VAL A 1 83 ? -11.138 -5.131 17.489 1.00 96.94 83 VAL A C 1
ATOM 636 O O . VAL A 1 83 ? -12.092 -5.427 18.191 1.00 96.94 83 VAL A O 1
ATOM 639 N N . SER A 1 84 ? -10.008 -5.842 17.473 1.00 94.69 84 SER A N 1
ATOM 640 C CA . SER A 1 84 ? -9.825 -7.083 18.240 1.00 94.69 84 SER A CA 1
ATOM 641 C C . SER A 1 84 ? -9.671 -6.853 19.749 1.00 94.69 84 SER A C 1
ATOM 643 O O . SER A 1 84 ? -9.881 -7.778 20.530 1.00 94.69 84 SER A O 1
ATOM 645 N N . ILE A 1 85 ? -9.265 -5.646 20.158 1.00 92.75 85 ILE A N 1
ATOM 646 C CA . ILE A 1 85 ? -9.116 -5.261 21.570 1.00 92.75 85 ILE A CA 1
ATOM 647 C C . ILE A 1 85 ? -10.455 -4.815 22.184 1.00 92.75 85 ILE A C 1
ATOM 649 O O . ILE A 1 85 ? -10.656 -5.017 23.383 1.00 92.75 85 ILE A O 1
ATOM 653 N N . GLY A 1 86 ? -11.324 -4.165 21.399 1.00 86.19 86 GLY A N 1
ATOM 654 C CA . GLY A 1 86 ? -12.598 -3.584 21.853 1.00 86.19 86 GLY A CA 1
ATOM 655 C C . GLY A 1 86 ? -13.723 -4.595 22.039 1.00 86.19 86 GLY A C 1
ATOM 656 O O . GLY A 1 86 ? -14.528 -4.375 22.974 1.00 86.19 86 GLY A O 1
#

Foldseek 3Di:
DVVVVVCLCVPFQVVLVVQLVVLVVQLVVLVVQLVVLVVLLVVLVPDPPHDPVSNVVSVVSNVVSVVSNVVSVVSNVRSVVSNVVD